Protein AF-A0A452I3N1-F1 (afdb_monomer_lite)

Structure (mmCIF, N/CA/C/O backbone):
data_AF-A0A452I3N1-F1
#
_entry.id   AF-A0A452I3N1-F1
#
loop_
_atom_site.group_PDB
_atom_site.id
_atom_site.type_symbol
_atom_site.label_atom_id
_atom_site.label_alt_id
_atom_site.label_comp_id
_atom_site.label_asym_id
_atom_site.label_entity_id
_atom_site.label_seq_id
_atom_site.pdbx_PDB_ins_code
_atom_site.Cartn_x
_atom_site.Cartn_y
_atom_site.Cartn_z
_atom_site.occupancy
_atom_site.B_iso_or_equiv
_atom_site.auth_seq_id
_atom_site.auth_comp_id
_atom_site.auth_asym_id
_atom_site.auth_atom_id
_atom_site.pdbx_PDB_model_num
ATOM 1 N N . PRO A 1 1 ? 35.918 -19.943 -10.344 1.00 50.41 1 PRO A N 1
ATOM 2 C CA . PRO A 1 1 ? 35.147 -19.076 -9.416 1.00 50.41 1 PRO A CA 1
ATOM 3 C C . PRO A 1 1 ? 34.025 -18.214 -10.061 1.00 50.41 1 PRO A C 1
ATOM 5 O O . PRO A 1 1 ? 33.610 -17.241 -9.447 1.00 50.41 1 PRO A O 1
ATOM 8 N N . GLY A 1 2 ? 33.483 -18.562 -11.242 1.00 53.06 2 GLY A N 1
ATOM 9 C CA . GLY A 1 2 ? 32.529 -17.701 -11.978 1.00 53.06 2 GLY A CA 1
ATOM 10 C C . GLY A 1 2 ? 31.082 -18.201 -12.100 1.00 53.06 2 GLY A C 1
ATOM 11 O O . GLY A 1 2 ? 30.269 -17.523 -12.713 1.00 53.06 2 GLY A O 1
ATOM 12 N N . THR A 1 3 ? 30.734 -19.368 -11.553 1.00 50.34 3 THR A N 1
ATOM 13 C CA . THR A 1 3 ? 29.416 -20.006 -11.762 1.00 50.34 3 THR A CA 1
ATOM 14 C C . THR A 1 3 ? 28.411 -19.800 -10.625 1.00 50.34 3 THR A C 1
ATOM 16 O O . THR A 1 3 ? 27.265 -20.208 -10.759 1.00 50.34 3 THR A O 1
ATOM 19 N N . LEU A 1 4 ? 28.790 -19.131 -9.531 1.00 54.09 4 LEU A N 1
ATOM 20 C CA . LEU A 1 4 ? 27.948 -19.006 -8.329 1.00 54.09 4 LEU A CA 1
ATOM 21 C C . LEU A 1 4 ? 27.097 -17.722 -8.252 1.00 54.09 4 LEU A C 1
ATOM 23 O O . LEU A 1 4 ? 26.457 -17.489 -7.237 1.00 54.09 4 LEU A O 1
ATOM 27 N N . LEU A 1 5 ? 27.065 -16.889 -9.303 1.00 54.03 5 LEU A N 1
ATOM 28 C CA . LEU A 1 5 ? 26.291 -15.630 -9.324 1.00 54.03 5 LEU A CA 1
ATOM 29 C C . LEU A 1 5 ? 25.090 -15.631 -10.291 1.00 54.03 5 LEU A C 1
ATOM 31 O O . LEU A 1 5 ? 24.427 -14.607 -10.440 1.00 54.03 5 LEU A O 1
ATOM 35 N N . CYS A 1 6 ? 24.794 -16.749 -10.967 1.00 49.75 6 CYS A N 1
ATOM 36 C CA . CYS A 1 6 ? 23.737 -16.797 -11.989 1.00 49.75 6 CYS A CA 1
ATOM 37 C C . CYS A 1 6 ? 22.364 -17.256 -11.448 1.00 49.75 6 CYS A C 1
ATOM 39 O O . CYS A 1 6 ? 21.335 -16.805 -11.946 1.00 49.75 6 CYS A O 1
ATOM 41 N N . GLU A 1 7 ? 22.335 -18.084 -10.399 1.00 49.62 7 GLU A N 1
ATOM 42 C CA . GLU A 1 7 ? 21.099 -18.628 -9.797 1.00 49.62 7 GLU A CA 1
ATOM 43 C C . GLU A 1 7 ? 20.270 -17.559 -9.060 1.00 49.62 7 GLU 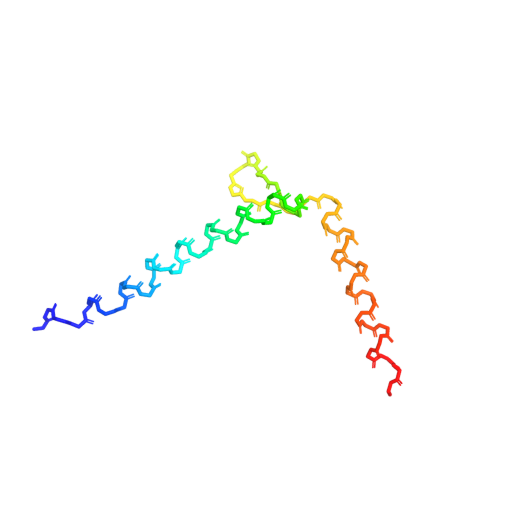A C 1
ATOM 45 O O . GLU A 1 7 ? 19.057 -17.467 -9.243 1.00 49.62 7 GLU A O 1
ATOM 50 N N . GLU A 1 8 ? 20.923 -16.650 -8.332 1.00 52.66 8 GLU A N 1
ATOM 51 C CA . GLU A 1 8 ? 20.255 -15.559 -7.596 1.00 52.66 8 GLU A CA 1
ATOM 52 C C . GLU A 1 8 ? 19.584 -14.519 -8.525 1.00 52.66 8 GLU A C 1
ATOM 54 O O . GLU A 1 8 ? 18.709 -13.748 -8.117 1.00 52.66 8 GLU A O 1
ATOM 59 N N . SER A 1 9 ? 19.969 -14.480 -9.807 1.00 61.09 9 SER A N 1
ATOM 60 C CA . SER A 1 9 ? 19.481 -13.482 -10.769 1.00 61.09 9 SER A CA 1
ATOM 61 C C . SER A 1 9 ? 18.056 -13.771 -11.262 1.00 61.09 9 SER A C 1
ATOM 63 O O . SER A 1 9 ? 17.290 -12.839 -11.533 1.00 61.09 9 SER A O 1
ATOM 65 N N . GLN A 1 10 ? 17.660 -15.049 -11.337 1.00 66.19 10 GLN A N 1
ATOM 66 C CA . GLN A 1 10 ? 16.334 -15.437 -11.833 1.00 66.19 10 GLN A CA 1
ATOM 67 C C . GLN A 1 10 ? 15.217 -15.047 -10.861 1.00 66.19 10 GLN A C 1
ATOM 69 O O . GLN A 1 10 ? 14.193 -14.509 -11.289 1.00 66.19 10 GLN A O 1
ATOM 74 N N . TYR A 1 11 ? 15.439 -15.231 -9.555 1.00 69.62 11 TYR A N 1
ATOM 75 C CA . TYR A 1 11 ? 14.489 -14.821 -8.520 1.00 69.62 11 TYR A CA 1
ATOM 76 C C . TYR A 1 11 ? 14.267 -13.302 -8.539 1.00 69.62 11 TYR A C 1
ATOM 78 O O . TYR A 1 11 ? 13.128 -12.841 -8.612 1.00 69.62 11 TYR A O 1
ATOM 86 N N . LEU A 1 12 ? 15.340 -12.504 -8.589 1.00 75.25 12 LEU A N 1
ATOM 87 C CA . LEU A 1 12 ? 15.243 -11.041 -8.649 1.00 75.25 12 LEU A CA 1
ATOM 88 C C . LEU A 1 12 ? 14.525 -10.538 -9.911 1.00 75.25 12 LEU A C 1
ATOM 90 O O . LEU A 1 12 ? 13.742 -9.588 -9.838 1.00 75.25 12 LEU A O 1
ATOM 94 N N . LEU A 1 13 ? 14.767 -11.151 -11.074 1.00 78.12 13 LEU A N 1
ATOM 95 C CA . LEU A 1 13 ? 14.098 -10.775 -12.323 1.00 78.12 13 LEU A CA 1
ATOM 96 C C . LEU A 1 13 ? 12.604 -11.132 -12.295 1.00 78.12 13 LEU A C 1
ATOM 98 O O . LEU A 1 13 ? 11.759 -10.321 -12.689 1.00 78.12 13 LEU A O 1
ATOM 102 N N . LEU A 1 14 ? 12.273 -12.318 -11.781 1.00 77.31 14 LEU A N 1
ATOM 103 C CA . LEU A 1 14 ? 10.896 -12.770 -11.641 1.00 77.31 14 LEU A CA 1
ATOM 104 C C . LEU A 1 14 ? 10.125 -11.883 -10.654 1.00 77.31 14 LEU A C 1
ATOM 106 O O . LEU A 1 14 ? 9.044 -11.399 -10.996 1.00 77.31 14 LEU A O 1
ATOM 110 N N . MET A 1 15 ? 10.704 -11.573 -9.490 1.00 86.50 15 MET A N 1
ATOM 111 C CA . MET A 1 15 ? 10.098 -10.684 -8.490 1.00 86.50 15 MET A CA 1
ATOM 112 C C . MET A 1 15 ? 9.831 -9.280 -9.043 1.00 86.50 15 MET A C 1
ATOM 114 O O . MET A 1 15 ? 8.775 -8.709 -8.772 1.00 86.50 15 MET A O 1
ATOM 118 N N . LYS A 1 16 ? 10.715 -8.740 -9.898 1.00 85.12 16 LYS A N 1
ATOM 119 C CA . LYS A 1 16 ? 10.472 -7.459 -10.593 1.00 85.12 16 LYS A CA 1
ATOM 120 C C . LYS A 1 16 ? 9.222 -7.502 -11.473 1.00 85.12 16 LYS A C 1
ATOM 122 O O . LYS A 1 16 ? 8.473 -6.526 -11.522 1.00 85.12 16 LYS A O 1
ATOM 127 N N . SER A 1 17 ? 8.985 -8.611 -12.175 1.00 88.25 17 SER A N 1
ATOM 128 C CA . SER A 1 17 ? 7.790 -8.769 -13.014 1.00 88.25 17 SER A CA 1
ATOM 129 C C . SER A 1 17 ? 6.509 -8.896 -12.181 1.00 88.25 17 SER A C 1
ATOM 131 O O . SER A 1 17 ? 5.489 -8.300 -12.531 1.00 88.25 17 SER A O 1
ATOM 133 N N . VAL A 1 18 ? 6.577 -9.602 -11.048 1.00 92.06 18 VAL A N 1
ATOM 134 C CA . VAL A 1 18 ? 5.460 -9.768 -10.110 1.00 92.06 18 VAL A CA 1
ATOM 135 C C . VAL A 1 18 ? 5.111 -8.436 -9.453 1.00 92.06 18 VAL A C 1
ATOM 137 O O . VAL A 1 18 ? 3.951 -8.035 -9.487 1.00 92.06 18 VAL A O 1
ATOM 140 N N . ALA A 1 19 ? 6.104 -7.699 -8.948 1.00 90.31 19 ALA A N 1
ATOM 141 C CA . ALA A 1 19 ? 5.901 -6.394 -8.323 1.00 90.31 19 ALA A CA 1
ATOM 142 C C . ALA A 1 19 ? 5.177 -5.412 -9.260 1.00 90.31 19 ALA A C 1
ATOM 144 O O . ALA A 1 19 ? 4.226 -4.748 -8.854 1.00 90.31 19 ALA A O 1
ATOM 145 N N . ARG A 1 20 ? 5.561 -5.375 -10.544 1.00 91.44 20 ARG A N 1
ATOM 146 C CA . ARG A 1 20 ? 4.879 -4.549 -11.554 1.00 91.44 20 ARG A CA 1
ATOM 147 C C . ARG A 1 20 ? 3.421 -4.959 -11.756 1.00 91.44 20 ARG A C 1
ATOM 149 O O . ARG A 1 20 ? 2.560 -4.088 -11.798 1.00 91.44 20 ARG A O 1
ATOM 156 N N . ARG A 1 21 ? 3.138 -6.262 -11.860 1.00 93.25 21 ARG A N 1
ATOM 157 C CA . ARG A 1 21 ? 1.765 -6.772 -12.030 1.00 93.25 21 ARG A CA 1
ATOM 158 C C . ARG A 1 21 ? 0.884 -6.449 -10.825 1.00 93.25 21 ARG A C 1
ATOM 160 O O . ARG A 1 21 ? -0.269 -6.075 -11.008 1.00 93.25 21 ARG A O 1
ATOM 167 N N . VAL A 1 22 ? 1.424 -6.560 -9.611 1.00 94.06 22 VAL A N 1
ATOM 168 C CA . VAL A 1 22 ? 0.703 -6.212 -8.377 1.00 94.06 22 VAL A CA 1
ATOM 169 C C . VAL A 1 22 ? 0.356 -4.724 -8.359 1.00 94.06 22 VAL A C 1
ATOM 171 O O . VAL A 1 22 ? -0.797 -4.383 -8.112 1.00 94.06 22 VAL A O 1
ATOM 174 N N . LEU A 1 23 ? 1.307 -3.843 -8.687 1.00 92.25 23 LEU A N 1
ATOM 175 C CA . LEU A 1 23 ? 1.043 -2.402 -8.761 1.00 92.25 23 LEU A CA 1
ATOM 176 C C . LEU A 1 23 ? -0.024 -2.072 -9.813 1.00 92.25 23 LEU A C 1
ATOM 178 O O . LEU A 1 23 ? -0.980 -1.376 -9.497 1.00 92.25 23 LEU A O 1
ATOM 182 N N . GLN A 1 24 ? 0.066 -2.658 -11.010 1.00 93.50 24 GLN A N 1
ATOM 183 C CA . GLN A 1 24 ? -0.937 -2.476 -12.068 1.00 93.50 24 GLN A CA 1
ATOM 184 C C . GLN A 1 24 ? -2.3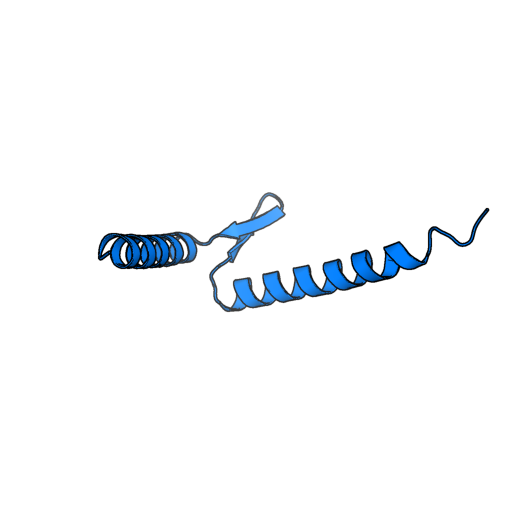38 -2.937 -11.642 1.00 93.50 24 GLN A C 1
ATOM 186 O O . GLN A 1 24 ? -3.332 -2.282 -11.952 1.00 93.50 24 GLN A O 1
ATOM 191 N N . ALA A 1 25 ? -2.433 -4.056 -10.918 1.00 95.44 25 ALA A N 1
ATOM 192 C CA . ALA A 1 25 ? -3.705 -4.540 -10.391 1.00 95.44 25 ALA A CA 1
ATOM 193 C C . ALA A 1 25 ? -4.281 -3.582 -9.335 1.00 95.44 25 ALA A C 1
ATOM 195 O O . ALA A 1 25 ? -5.472 -3.276 -9.368 1.00 95.44 25 ALA A O 1
ATOM 196 N N . LEU A 1 26 ? -3.442 -3.065 -8.432 1.00 94.56 26 LEU A N 1
ATOM 197 C CA . LEU A 1 26 ? -3.859 -2.103 -7.408 1.00 94.56 26 LEU A CA 1
ATOM 198 C C . LEU A 1 26 ? -4.250 -0.738 -8.005 1.00 94.56 26 LEU A C 1
ATOM 200 O O . LEU A 1 26 ? -5.174 -0.105 -7.491 1.00 94.56 26 LEU A O 1
ATOM 204 N N . GLU A 1 27 ? -3.604 -0.305 -9.094 1.00 93.50 27 GLU A N 1
ATOM 205 C CA . GLU A 1 27 ? -4.013 0.869 -9.882 1.00 93.50 27 GLU A CA 1
ATOM 206 C C . GLU A 1 27 ? -5.394 0.639 -10.519 1.00 93.50 27 GLU A C 1
ATOM 208 O O . GLU A 1 27 ? -6.278 1.491 -10.420 1.00 93.50 27 GLU A O 1
ATOM 213 N N . GLY A 1 28 ? -5.627 -0.540 -11.111 1.00 92.56 28 GLY A N 1
ATOM 214 C CA . GLY A 1 28 ? -6.929 -0.919 -11.678 1.00 92.56 28 GLY A CA 1
ATOM 215 C C . GLY A 1 28 ? -8.059 -0.963 -10.641 1.00 92.56 28 GLY A C 1
ATOM 216 O O . GLY A 1 28 ? -9.197 -0.603 -10.943 1.00 92.56 28 GLY A O 1
ATOM 217 N N . LEU A 1 29 ? -7.735 -1.329 -9.399 1.00 94.06 29 LEU A N 1
ATOM 218 C CA . LEU A 1 29 ? -8.650 -1.293 -8.253 1.00 94.06 29 LEU A CA 1
ATOM 219 C C . LEU A 1 29 ? -8.809 0.107 -7.634 1.00 94.06 29 LEU A C 1
ATOM 221 O O . LEU A 1 29 ? -9.569 0.258 -6.681 1.00 94.06 29 LEU A O 1
ATOM 225 N N . LYS A 1 30 ? -8.114 1.130 -8.156 1.00 92.75 30 LYS A N 1
ATOM 226 C CA . LYS A 1 30 ? -8.079 2.505 -7.620 1.00 92.75 30 LYS A CA 1
ATOM 227 C C . LYS A 1 30 ? -7.595 2.599 -6.167 1.00 92.75 30 LYS A C 1
ATOM 229 O O . LYS A 1 30 ? -7.881 3.576 -5.473 1.00 92.75 30 LYS A O 1
ATOM 234 N N . MET A 1 31 ? -6.848 1.598 -5.706 1.00 95.62 31 MET A N 1
ATOM 235 C CA . MET A 1 31 ? -6.248 1.600 -4.372 1.00 95.62 31 MET A CA 1
ATOM 236 C C . MET A 1 31 ? -5.000 2.475 -4.341 1.00 95.62 31 MET A C 1
ATOM 238 O O . MET A 1 31 ? -4.780 3.197 -3.374 1.00 95.62 31 MET A O 1
ATOM 242 N N . VAL A 1 32 ? -4.211 2.447 -5.415 1.00 95.12 32 VAL A N 1
ATOM 243 C CA . VAL A 1 32 ? -3.012 3.275 -5.585 1.00 95.12 32 VAL A CA 1
ATOM 244 C C . VAL A 1 32 ? -3.126 4.130 -6.842 1.00 95.12 32 VAL A C 1
ATOM 246 O O . VAL A 1 32 ? -3.826 3.777 -7.789 1.00 95.12 32 VAL A O 1
ATOM 249 N N . GLU A 1 33 ? -2.425 5.254 -6.846 1.00 93.56 33 GLU A N 1
ATOM 250 C CA . GLU A 1 33 ? -2.276 6.160 -7.978 1.00 93.56 33 GLU A CA 1
ATOM 251 C C . GLU A 1 33 ? -0.799 6.504 -8.188 1.00 93.56 33 GLU A C 1
ATOM 253 O O . GLU A 1 33 ? 0.030 6.387 -7.278 1.00 93.56 33 GLU A O 1
ATOM 258 N N . LYS A 1 34 ? -0.458 6.926 -9.406 1.00 92.00 34 LYS A N 1
ATOM 259 C CA . LYS A 1 34 ? 0.883 7.435 -9.700 1.00 92.00 34 LYS A CA 1
ATOM 260 C C . LYS A 1 34 ? 1.096 8.748 -8.973 1.00 92.00 34 LYS A C 1
ATOM 262 O O . LYS A 1 34 ? 0.245 9.635 -9.024 1.00 92.00 34 LYS A O 1
ATOM 267 N N . ASP A 1 35 ? 2.245 8.862 -8.328 1.00 92.25 35 ASP A N 1
ATOM 268 C CA . ASP A 1 35 ? 2.628 10.107 -7.687 1.00 92.25 35 ASP A CA 1
ATOM 269 C C . ASP A 1 35 ? 3.394 11.028 -8.653 1.00 92.25 35 ASP A C 1
ATOM 271 O O . ASP A 1 35 ? 4.020 10.561 -9.609 1.00 92.25 35 ASP A O 1
ATOM 275 N N . GLN A 1 36 ? 3.305 12.343 -8.428 1.00 88.88 36 GLN A N 1
ATOM 276 C CA . GLN A 1 36 ? 3.952 13.356 -9.270 1.00 88.88 36 GLN A CA 1
ATOM 277 C C . GLN A 1 36 ? 5.475 13.356 -9.095 1.00 88.88 36 GLN A C 1
ATOM 279 O O . GLN A 1 36 ? 6.190 13.605 -10.064 1.00 88.88 36 GLN A O 1
ATOM 284 N N . ASP A 1 37 ? 5.963 12.996 -7.907 1.00 90.69 37 ASP A N 1
ATOM 285 C CA . ASP A 1 37 ? 7.388 12.856 -7.593 1.00 90.69 37 ASP A CA 1
ATOM 286 C C . ASP A 1 37 ? 7.958 11.498 -8.060 1.00 90.69 37 ASP A C 1
ATOM 288 O O . ASP A 1 37 ? 9.138 11.190 -7.875 1.00 90.69 37 ASP A O 1
ATOM 292 N N . GLY A 1 38 ? 7.124 10.683 -8.715 1.00 86.38 38 GLY A N 1
ATOM 293 C CA . GLY A 1 38 ? 7.439 9.333 -9.161 1.00 86.38 38 GLY A CA 1
ATOM 294 C C . GLY A 1 38 ? 7.010 8.254 -8.163 1.00 86.38 38 GLY A C 1
ATOM 295 O O . GLY A 1 38 ? 6.653 8.506 -7.019 1.00 86.38 38 GLY A O 1
ATOM 296 N N . GLY A 1 39 ? 7.024 6.998 -8.613 1.00 88.44 39 GLY A N 1
ATOM 297 C CA . GLY A 1 39 ? 6.513 5.880 -7.816 1.00 88.44 39 GLY A CA 1
ATOM 298 C C . GLY A 1 39 ? 4.981 5.851 -7.736 1.00 88.44 39 GLY A C 1
ATOM 299 O O . GLY A 1 39 ? 4.279 6.334 -8.628 1.00 88.44 39 GLY A O 1
ATOM 300 N N . CYS A 1 40 ? 4.459 5.214 -6.689 1.00 91.75 40 CYS A N 1
ATOM 301 C CA . CYS A 1 40 ? 3.024 5.047 -6.470 1.00 91.75 40 CYS A CA 1
ATOM 302 C C . CYS A 1 40 ? 2.676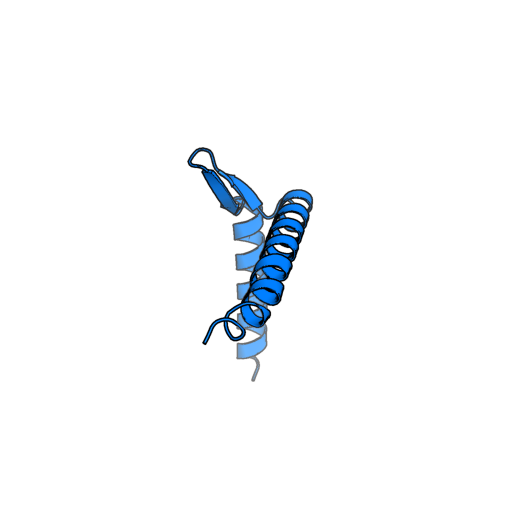 5.429 -5.033 1.00 91.75 40 CYS A C 1
ATOM 304 O O . CYS A 1 40 ? 3.391 5.050 -4.104 1.00 91.75 40 CYS A O 1
ATOM 306 N N . LYS A 1 41 ? 1.551 6.120 -4.852 1.00 94.56 41 LYS A N 1
ATOM 307 C CA . LYS A 1 41 ? 0.974 6.435 -3.543 1.00 94.56 41 LYS A CA 1
ATOM 308 C C . LYS A 1 41 ? -0.411 5.823 -3.405 1.00 94.56 41 LYS A C 1
ATOM 310 O O . LYS A 1 41 ? -1.047 5.475 -4.396 1.00 94.56 41 LYS A O 1
ATOM 315 N N . LEU A 1 42 ? -0.890 5.703 -2.175 1.00 95.19 42 LEU A N 1
ATOM 316 C CA . LEU A 1 42 ? -2.257 5.270 -1.922 1.00 95.19 42 LEU A CA 1
ATOM 317 C C . LEU A 1 42 ? -3.239 6.395 -2.261 1.00 95.19 42 LEU A C 1
ATOM 319 O O . LEU A 1 42 ? -2.970 7.562 -1.968 1.00 95.19 42 LEU A O 1
ATOM 323 N N . THR A 1 43 ? -4.388 6.046 -2.836 1.00 96.31 43 THR A N 1
ATOM 324 C CA . THR A 1 43 ? -5.456 7.026 -3.037 1.00 96.31 43 THR A CA 1
ATOM 325 C C . THR A 1 43 ? -6.091 7.393 -1.689 1.00 96.31 43 THR A C 1
ATOM 327 O O . THR A 1 43 ? -6.127 6.565 -0.770 1.00 96.31 43 THR A O 1
ATOM 330 N N . PRO A 1 44 ? -6.675 8.597 -1.539 1.00 95.81 44 PRO A N 1
ATOM 331 C CA . PRO A 1 44 ? -7.396 8.964 -0.317 1.00 95.81 44 PRO A CA 1
ATOM 332 C C . PRO A 1 44 ? -8.540 7.998 0.020 1.00 95.81 44 PRO A C 1
ATOM 334 O O . PRO A 1 44 ? -8.871 7.800 1.189 1.00 95.81 44 PRO A O 1
ATOM 337 N N . GLN A 1 45 ? -9.154 7.395 -1.002 1.00 95.12 45 GLN A N 1
ATOM 338 C CA . GLN A 1 45 ? -10.160 6.353 -0.829 1.00 95.12 45 GLN A CA 1
ATOM 339 C C . GLN A 1 45 ? -9.528 5.046 -0.341 1.00 95.12 45 GLN A C 1
ATOM 341 O O . GLN A 1 45 ? -10.000 4.490 0.648 1.00 95.12 45 GLN A O 1
ATOM 346 N N . GLY A 1 46 ? -8.441 4.602 -0.978 1.00 96.12 46 GLY A N 1
ATOM 347 C CA . GLY A 1 46 ? -7.710 3.403 -0.581 1.00 96.12 46 GLY A CA 1
ATOM 348 C C . GLY A 1 46 ? -7.268 3.456 0.880 1.00 96.12 46 GLY A C 1
ATOM 349 O O . GLY A 1 46 ? -7.432 2.471 1.594 1.00 96.12 46 GLY A O 1
ATOM 350 N N . GLN A 1 47 ? -6.811 4.619 1.364 1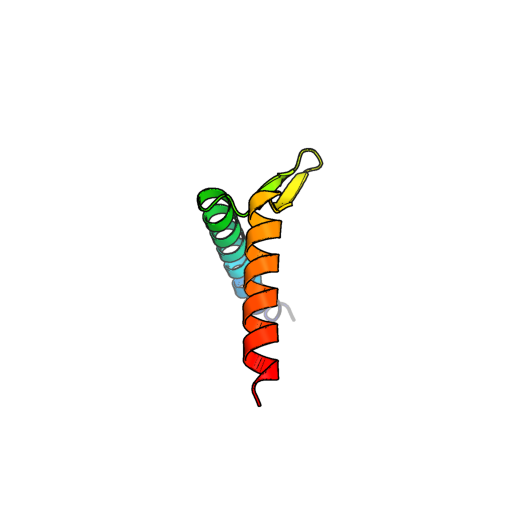.00 96.75 47 GLN A N 1
ATOM 351 C CA . GLN A 1 47 ? -6.447 4.804 2.775 1.00 96.75 47 GLN A CA 1
ATOM 352 C C . GLN A 1 47 ? -7.630 4.531 3.704 1.00 96.75 47 GLN A C 1
ATOM 354 O O . GLN A 1 47 ? -7.531 3.712 4.612 1.00 96.75 47 GLN A O 1
ATOM 359 N N . ARG A 1 48 ? -8.779 5.153 3.427 1.00 97.56 48 ARG A N 1
ATOM 360 C CA . ARG A 1 48 ? -9.998 4.990 4.234 1.00 97.56 48 ARG A CA 1
ATOM 361 C C . ARG A 1 48 ? -10.501 3.550 4.237 1.00 97.56 48 ARG A C 1
ATOM 363 O O . ARG A 1 48 ? -11.005 3.079 5.256 1.00 97.56 48 ARG A O 1
ATOM 370 N N . ASP A 1 49 ? -10.403 2.866 3.102 1.00 96.19 49 ASP A N 1
ATOM 371 C CA . ASP A 1 49 ? -10.841 1.479 2.978 1.00 96.19 49 ASP A CA 1
ATOM 372 C C . ASP A 1 49 ? -9.925 0.538 3.777 1.00 96.19 49 ASP A C 1
ATOM 374 O O . ASP A 1 49 ? -10.428 -0.316 4.511 1.00 96.19 49 ASP A O 1
ATOM 378 N N . LEU A 1 50 ? -8.603 0.747 3.731 1.00 97.06 50 LEU A N 1
ATOM 379 C CA . LEU A 1 50 ? -7.649 0.014 4.569 1.00 97.06 50 LEU A CA 1
ATOM 380 C C . LEU A 1 50 ? -7.859 0.292 6.063 1.00 97.06 50 LEU A C 1
ATOM 382 O O . LEU A 1 50 ? -7.879 -0.651 6.855 1.00 97.06 50 LEU A O 1
ATOM 386 N N . ASP A 1 51 ? -8.093 1.548 6.446 1.00 97.12 51 ASP A N 1
ATOM 387 C CA . ASP A 1 51 ? -8.365 1.928 7.838 1.00 97.12 51 ASP A CA 1
ATOM 388 C C . ASP A 1 51 ? -9.647 1.257 8.362 1.00 97.12 51 ASP A C 1
ATOM 390 O O . ASP A 1 51 ? -9.695 0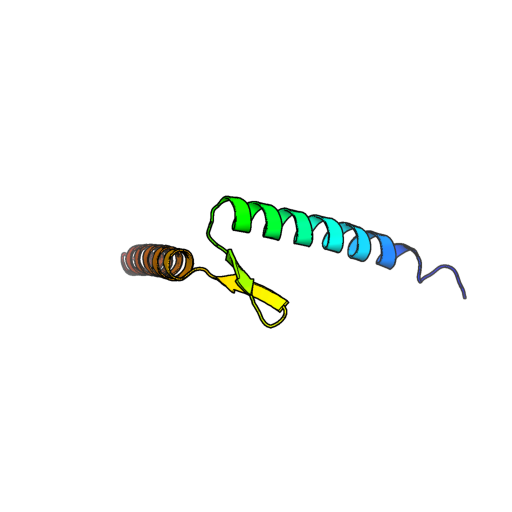.767 9.495 1.00 97.12 51 ASP A O 1
ATOM 394 N N . ARG A 1 52 ? -10.690 1.161 7.524 1.00 97.38 52 ARG A N 1
ATOM 395 C CA . ARG A 1 52 ? -11.933 0.454 7.865 1.00 97.38 52 ARG A CA 1
ATOM 396 C C . ARG A 1 52 ? -11.684 -1.035 8.108 1.00 97.38 52 ARG A C 1
ATOM 398 O O . ARG A 1 52 ? -12.183 -1.573 9.097 1.00 97.38 52 ARG A O 1
ATOM 405 N N . ILE A 1 53 ? -10.918 -1.688 7.232 1.00 96.44 53 ILE A N 1
ATOM 406 C CA . ILE A 1 53 ? -10.559 -3.107 7.375 1.00 96.44 53 ILE A CA 1
ATOM 407 C C . ILE A 1 53 ? -9.739 -3.315 8.652 1.00 96.44 53 ILE A C 1
ATOM 409 O O . ILE A 1 53 ? -10.045 -4.214 9.435 1.00 96.44 53 ILE A O 1
ATOM 413 N N . ALA A 1 54 ? -8.754 -2.454 8.916 1.00 96.94 54 ALA A N 1
ATOM 414 C CA . ALA A 1 54 ? -7.959 -2.506 10.140 1.00 96.94 54 ALA A CA 1
ATOM 415 C C . ALA A 1 54 ? -8.845 -2.397 11.395 1.00 96.94 54 ALA A C 1
ATOM 417 O O . ALA A 1 54 ? -8.700 -3.191 12.327 1.00 96.94 54 ALA A O 1
ATOM 418 N N . GLY A 1 55 ? -9.821 -1.482 11.393 1.00 97.31 55 GLY A N 1
ATOM 419 C CA . GLY A 1 55 ? -10.805 -1.351 12.470 1.00 97.31 55 GLY A CA 1
ATOM 420 C C . GLY A 1 55 ? -11.654 -2.611 12.673 1.00 97.31 55 GLY A C 1
ATOM 421 O O . GLY A 1 55 ? -11.847 -3.049 13.809 1.00 97.31 55 GLY A O 1
ATOM 422 N N . GLN A 1 56 ? -12.121 -3.237 11.589 1.00 96.69 56 GLN A N 1
ATOM 423 C CA . GLN A 1 56 ? -12.882 -4.492 11.643 1.00 96.69 56 GLN A CA 1
ATOM 424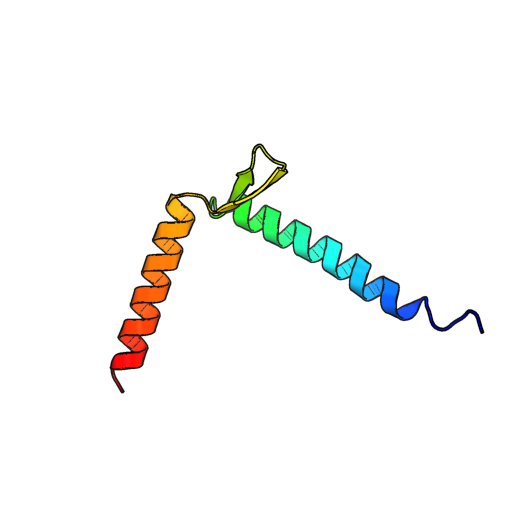 C C . GLN A 1 56 ? -12.049 -5.647 12.212 1.00 96.69 56 GLN A C 1
ATOM 426 O O . GLN A 1 56 ? -12.523 -6.370 13.091 1.00 96.69 56 GLN A O 1
ATOM 431 N N . VAL A 1 57 ? -10.801 -5.792 11.761 1.00 96.44 57 VAL A N 1
ATOM 432 C CA . VAL A 1 57 ? -9.869 -6.822 12.245 1.00 96.44 57 VAL A CA 1
ATOM 433 C C . VAL A 1 57 ? -9.557 -6.617 13.730 1.00 96.44 57 VAL A C 1
ATOM 435 O O . VAL A 1 57 ? -9.591 -7.572 14.506 1.00 96.44 57 VAL A O 1
ATOM 438 N N . ALA A 1 58 ? -9.309 -5.379 14.165 1.00 95.50 58 ALA A N 1
ATOM 439 C CA . ALA A 1 58 ? -9.067 -5.069 15.573 1.00 95.50 58 ALA A CA 1
ATOM 440 C C . ALA A 1 58 ? -10.295 -5.365 16.454 1.00 95.50 58 ALA A C 1
ATOM 442 O O . ALA A 1 58 ? -10.165 -5.945 17.533 1.00 95.50 58 ALA A O 1
ATOM 443 N N . ALA A 1 59 ? -11.496 -5.009 15.989 1.00 94.25 59 ALA A N 1
ATOM 444 C CA . ALA A 1 59 ? -12.741 -5.290 16.700 1.00 94.25 59 ALA A CA 1
ATOM 445 C C . ALA A 1 59 ? -13.037 -6.795 16.803 1.00 94.25 59 ALA A C 1
ATOM 447 O O . ALA A 1 59 ? -13.546 -7.241 17.829 1.00 94.25 59 ALA A O 1
ATOM 448 N N . ALA A 1 60 ? -12.711 -7.580 15.772 1.00 94.50 60 ALA A N 1
ATOM 449 C CA . ALA A 1 60 ? -12.841 -9.035 15.807 1.00 94.50 60 ALA A CA 1
ATOM 450 C C . ALA A 1 60 ? -11.887 -9.674 16.832 1.00 94.50 60 ALA A C 1
ATOM 452 O O . ALA A 1 60 ? -12.303 -10.545 17.593 1.00 94.50 60 ALA A O 1
ATOM 453 N N . ASN A 1 61 ? -10.642 -9.191 16.908 1.00 91.62 61 ASN A N 1
ATOM 454 C CA . ASN A 1 61 ? -9.637 -9.708 17.843 1.00 91.62 61 ASN A CA 1
ATOM 455 C C . ASN A 1 61 ? -9.923 -9.364 19.315 1.00 91.62 61 ASN A C 1
ATOM 457 O O . ASN A 1 61 ? -9.537 -10.121 20.195 1.00 91.62 61 ASN A O 1
ATOM 461 N N . LYS A 1 62 ? -10.635 -8.267 19.608 1.00 81.69 62 LYS A N 1
ATOM 462 C CA . LYS A 1 62 ? -11.034 -7.905 20.985 1.00 81.69 62 LYS A CA 1
ATOM 463 C C . LYS A 1 62 ? -12.156 -8.766 21.581 1.00 81.69 62 LYS A C 1
ATOM 465 O O . LYS A 1 62 ? -12.486 -8.585 22.746 1.00 81.69 62 LYS A O 1
ATOM 470 N N . LYS A 1 63 ? -12.797 -9.637 20.795 1.00 66.12 63 LYS A N 1
ATOM 471 C CA . LYS A 1 63 ? -13.936 -10.461 21.245 1.00 66.12 63 LYS A CA 1
ATOM 472 C C . LYS A 1 63 ? -13.526 -11.800 21.881 1.00 66.12 63 LYS A C 1
ATOM 474 O O . LYS A 1 63 ? -14.393 -12.651 22.051 1.00 66.12 63 LYS A O 1
ATOM 479 N N . HIS A 1 64 ? -12.242 -11.985 22.188 1.00 54.06 64 HIS A N 1
ATOM 480 C CA . HIS A 1 64 ? -11.699 -13.145 22.901 1.00 54.06 64 HIS A CA 1
ATOM 481 C C . HIS A 1 64 ? -11.109 -12.700 24.237 1.00 54.06 64 HIS A C 1
ATOM 483 O O . HIS A 1 64 ? -10.469 -11.623 24.252 1.00 54.06 64 HIS A O 1
#

Foldseek 3Di:
DPPPPPPVVVVVVVVVVVVVVVVVVCVVVQQWDADPVGDIDGDPVNVVVVVVVVVVVVVVVVPD

Secondary structure (DSSP, 8-state):
--STTSHHHHHHHHHHHHHHHHHHHHHHTTSEEE-TTSSEEE-HHHHHHHHHHHHHHHHHHTT-

Organism: NCBI:txid38772

Sequence (64 aa):
PGTLLCEESQYLLLMKSVARRVLQALEGLKMVEKDQDGGCKLTPQGQRDLDRIAGQVAAANKKH

pLDDT: mean 85.04, std 15.56, range [49.62, 97.56]

InterPro domains:
  IPR001266 Small ribosomal subunit protein eS19 [PF01090] (15-58)
  IPR001266 Small ribosomal subunit protein eS19 [PTHR11710] (14-61)
  IPR001266 Small ribosomal subunit protein eS19 [SM01413] (1-60)
  IPR036388 Winged helix-like DNA-binding domain superfamily [G3DSA:1.10.10.10] (12-64)
  IPR036390 Winged helix DNA-binding domain superfamily [SSF46785] (16-59)

Radius of gyration: 18.45 Å; chains: 1; bounding box: 49×33×36 Å